Protein AF-A0A812NQX9-F1 (afdb_monomer)

Structure (mmCIF, N/CA/C/O backbone):
data_AF-A0A812NQX9-F1
#
_entry.id   AF-A0A812NQX9-F1
#
loop_
_atom_site.group_PDB
_atom_site.id
_atom_site.type_symbol
_atom_site.label_atom_id
_atom_site.label_alt_id
_atom_site.label_comp_id
_atom_site.label_asym_id
_atom_site.label_entity_id
_atom_site.label_seq_id
_atom_site.pdbx_PDB_ins_code
_atom_site.Cartn_x
_atom_site.Cartn_y
_atom_site.Cartn_z
_atom_site.occupancy
_atom_site.B_iso_or_equiv
_atom_site.auth_seq_id
_atom_site.auth_comp_id
_atom_site.auth_asym_id
_atom_site.auth_atom_id
_atom_site.pdbx_PDB_model_num
ATOM 1 N N . GLU A 1 1 ? 4.477 21.993 -9.330 1.00 73.00 1 GLU A N 1
ATOM 2 C CA . GLU A 1 1 ? 5.074 22.480 -8.064 1.00 73.00 1 GLU A CA 1
ATOM 3 C C . GLU A 1 1 ? 4.545 21.738 -6.841 1.00 73.00 1 GLU A C 1
ATOM 5 O O . GLU A 1 1 ? 5.346 21.119 -6.158 1.00 73.00 1 GLU A O 1
ATOM 10 N N . ILE A 1 2 ? 3.226 21.692 -6.609 1.00 87.44 2 ILE A N 1
ATOM 11 C CA . ILE A 1 2 ? 2.638 21.011 -5.433 1.00 87.44 2 ILE A CA 1
ATOM 12 C C . ILE A 1 2 ? 2.997 19.516 -5.366 1.00 87.44 2 ILE A C 1
ATOM 14 O O . ILE A 1 2 ? 3.496 19.064 -4.341 1.00 87.44 2 ILE A O 1
ATOM 18 N N . TYR A 1 3 ? 2.828 18.762 -6.463 1.00 85.88 3 TYR A N 1
ATOM 19 C CA . TYR A 1 3 ? 3.211 17.340 -6.508 1.00 85.88 3 TYR A CA 1
ATOM 20 C C . TYR A 1 3 ? 4.681 17.136 -6.122 1.00 85.88 3 TYR A C 1
ATOM 22 O O . TYR A 1 3 ? 4.983 16.338 -5.245 1.00 85.88 3 TYR A O 1
ATOM 30 N N . VAL A 1 4 ? 5.593 17.914 -6.711 1.00 89.88 4 VAL A N 1
ATOM 31 C CA . VAL A 1 4 ? 7.035 17.807 -6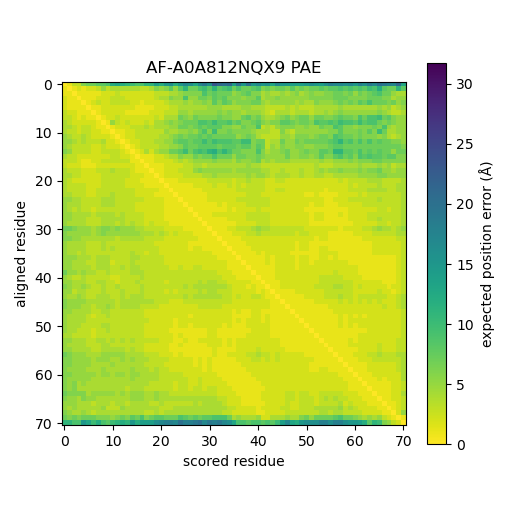.441 1.00 89.88 4 VAL A CA 1
ATOM 32 C C . VAL A 1 4 ? 7.372 18.178 -4.992 1.00 89.88 4 VAL A C 1
ATOM 34 O O . VAL A 1 4 ? 8.221 17.536 -4.386 1.00 89.88 4 VAL A O 1
ATOM 37 N N . GLY A 1 5 ? 6.692 19.172 -4.411 1.00 90.62 5 GLY A N 1
ATOM 38 C CA . GLY A 1 5 ? 6.883 19.551 -3.008 1.00 90.62 5 GLY A CA 1
ATOM 39 C C . GLY A 1 5 ? 6.331 18.533 -2.002 1.00 90.62 5 GLY A C 1
ATOM 40 O O . GLY A 1 5 ? 6.861 18.410 -0.900 1.00 90.62 5 GLY A O 1
ATOM 41 N N . MET A 1 6 ? 5.285 17.784 -2.365 1.00 92.50 6 MET A N 1
ATOM 42 C CA . MET A 1 6 ? 4.676 16.766 -1.499 1.00 92.50 6 MET A CA 1
ATOM 43 C C . MET A 1 6 ? 5.322 15.391 -1.652 1.00 92.50 6 MET A C 1
ATOM 45 O O . MET A 1 6 ? 5.718 14.787 -0.658 1.00 92.50 6 MET A O 1
ATOM 49 N N . GLN A 1 7 ? 5.443 14.924 -2.889 1.00 92.50 7 GLN A N 1
ATOM 50 C CA . GLN A 1 7 ? 5.978 13.623 -3.267 1.00 92.50 7 GLN A CA 1
ATOM 51 C C . GLN A 1 7 ? 7.486 13.723 -3.509 1.00 92.50 7 GLN A C 1
ATOM 53 O O . GLN A 1 7 ? 8.280 13.190 -2.743 1.00 92.50 7 GLN A O 1
ATOM 58 N N . GLY A 1 8 ? 7.873 14.441 -4.561 1.00 91.38 8 GLY A N 1
ATOM 59 C CA . GLY A 1 8 ? 9.232 14.534 -5.087 1.00 91.38 8 GLY A CA 1
ATOM 60 C C . GLY A 1 8 ? 9.236 14.443 -6.614 1.00 91.38 8 GLY A C 1
ATOM 61 O O . GLY A 1 8 ? 8.199 14.598 -7.261 1.00 91.38 8 GLY A O 1
ATOM 62 N N . ALA A 1 9 ? 10.411 14.253 -7.214 1.00 88.38 9 ALA A N 1
ATOM 63 C CA . ALA A 1 9 ? 10.587 14.390 -8.665 1.00 88.38 9 ALA A CA 1
ATOM 64 C C . ALA A 1 9 ? 9.865 13.315 -9.506 1.00 88.38 9 ALA A C 1
ATOM 66 O O . ALA A 1 9 ? 9.639 13.528 -10.695 1.00 88.38 9 ALA A O 1
ATOM 67 N N . SER A 1 10 ? 9.517 12.168 -8.917 1.00 86.56 10 SER A N 1
ATOM 68 C CA . SER A 1 10 ? 8.800 11.077 -9.587 1.00 86.56 10 SER A CA 1
ATOM 69 C C . SER A 1 10 ? 8.105 10.159 -8.575 1.00 86.56 10 SER A C 1
ATOM 71 O O . SER A 1 10 ? 8.316 10.286 -7.368 1.00 86.56 10 SER A O 1
ATOM 73 N N . GLU A 1 11 ? 7.334 9.181 -9.066 1.00 82.19 11 GLU A N 1
ATOM 74 C CA . GLU A 1 11 ? 6.703 8.122 -8.253 1.00 82.19 11 GLU A CA 1
ATOM 75 C C . GLU A 1 11 ? 7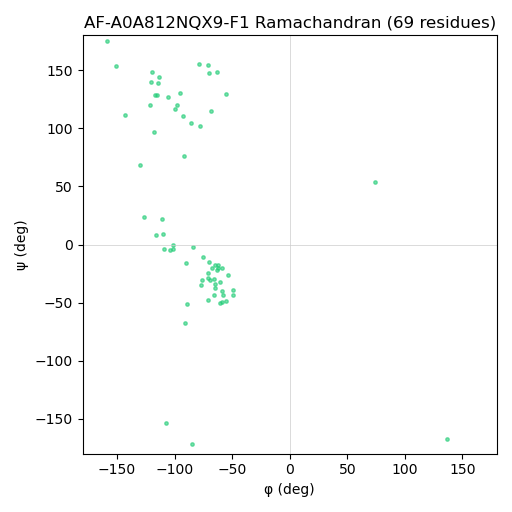.714 7.371 -7.363 1.00 82.19 11 GLU A C 1
ATOM 77 O O . GLU A 1 11 ? 7.366 6.886 -6.292 1.00 82.19 11 GLU A O 1
ATOM 82 N N . PHE A 1 12 ? 8.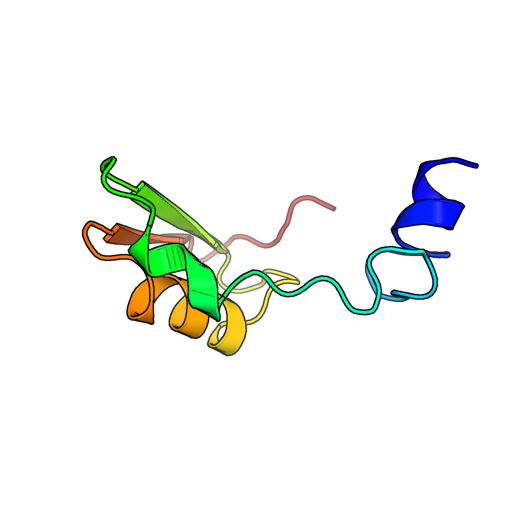985 7.331 -7.768 1.00 83.81 12 PHE A N 1
ATOM 83 C CA . PHE A 1 12 ? 10.045 6.581 -7.090 1.00 83.81 12 PHE A CA 1
ATOM 84 C C . PHE A 1 12 ? 10.961 7.455 -6.224 1.00 83.81 12 PHE A C 1
ATOM 86 O O . PHE A 1 12 ? 11.848 6.931 -5.552 1.00 83.81 12 PHE A O 1
ATOM 93 N N . VAL A 1 13 ? 10.770 8.778 -6.235 1.00 85.94 13 VAL A N 1
ATOM 94 C CA . VAL A 1 13 ? 11.592 9.731 -5.482 1.00 85.94 13 VAL A CA 1
ATOM 95 C C . VAL A 1 13 ? 10.706 10.450 -4.474 1.00 85.94 13 VAL A C 1
ATOM 97 O O . VAL A 1 13 ? 10.049 11.431 -4.808 1.00 85.94 13 VAL A O 1
ATOM 100 N N . PHE A 1 14 ? 10.716 9.963 -3.233 1.00 84.44 14 PHE A N 1
ATOM 101 C CA . PHE A 1 14 ? 9.978 10.543 -2.110 1.00 84.44 14 PHE A CA 1
ATOM 102 C C . PHE A 1 14 ? 10.851 11.548 -1.343 1.00 84.44 14 PHE A C 1
ATOM 104 O O . PHE A 1 14 ? 11.399 11.234 -0.289 1.00 84.44 14 PHE A O 1
ATOM 111 N N . SER A 1 15 ? 11.031 12.744 -1.903 1.00 88.62 15 SER A N 1
ATOM 112 C CA . SER A 1 15 ? 11.851 13.822 -1.323 1.00 88.62 15 SER A CA 1
ATOM 113 C C . SER A 1 15 ? 11.037 15.006 -0.793 1.00 88.62 15 SER A C 1
ATOM 115 O O . SER A 1 15 ? 11.614 15.963 -0.281 1.00 88.62 15 SER A O 1
ATOM 117 N N . GLY A 1 16 ? 9.717 14.985 -0.975 1.00 89.56 16 GLY A N 1
ATOM 118 C CA . GLY A 1 16 ? 8.810 16.018 -0.489 1.00 89.56 16 GLY A CA 1
ATOM 119 C C . GLY A 1 16 ? 8.372 15.806 0.962 1.00 89.56 16 GLY A C 1
ATOM 120 O O . GLY A 1 16 ? 8.852 14.916 1.666 1.00 89.56 16 GLY A O 1
ATOM 121 N N . VAL A 1 17 ? 7.414 16.617 1.416 1.00 93.88 17 VAL A N 1
ATOM 122 C CA . VAL A 1 17 ? 6.936 16.595 2.813 1.00 93.88 17 VAL A CA 1
ATOM 123 C C . VAL A 1 17 ? 6.300 15.264 3.243 1.00 93.88 17 VAL A C 1
ATOM 125 O O . VAL A 1 17 ? 6.186 15.004 4.438 1.00 93.88 17 VAL A O 1
ATOM 128 N N . LEU A 1 18 ? 5.911 14.400 2.298 1.00 92.44 18 LEU A N 1
ATOM 129 C CA . LEU A 1 18 ? 5.361 13.072 2.586 1.00 92.44 18 LEU A CA 1
ATOM 130 C C . LEU A 1 18 ? 6.431 11.993 2.824 1.00 92.44 18 LEU A C 1
ATOM 132 O O . LEU A 1 18 ? 6.070 10.868 3.156 1.00 92.44 18 LEU A O 1
ATOM 136 N N . GLY A 1 19 ? 7.731 12.301 2.715 1.00 91.62 19 GLY A N 1
ATOM 137 C CA . GLY A 1 19 ? 8.815 11.309 2.827 1.00 91.62 19 GLY A CA 1
ATOM 138 C C . GLY A 1 19 ? 8.868 10.533 4.154 1.00 91.62 19 GLY A C 1
ATOM 139 O O . GLY A 1 19 ? 9.419 9.436 4.209 1.00 91.62 19 GLY A O 1
ATOM 140 N N . HIS A 1 20 ? 8.257 11.065 5.217 1.00 91.62 20 HIS A N 1
ATOM 141 C CA . HIS A 1 20 ? 8.144 10.411 6.528 1.00 91.62 20 HIS A CA 1
ATOM 142 C C . HIS A 1 20 ? 6.698 10.088 6.930 1.00 91.62 20 HIS A C 1
ATOM 144 O O . HIS A 1 20 ? 6.441 9.705 8.072 1.00 91.62 20 HIS A O 1
ATOM 150 N N . PHE A 1 21 ? 5.737 10.259 6.023 1.00 93.50 21 PHE A N 1
ATOM 151 C CA . PHE A 1 21 ? 4.332 10.032 6.321 1.00 93.50 21 PHE A CA 1
ATOM 152 C C . PHE A 1 21 ? 4.063 8.538 6.548 1.00 93.50 21 PHE A C 1
ATOM 154 O O . PHE A 1 21 ? 4.182 7.723 5.636 1.00 93.50 21 PHE A O 1
ATOM 161 N N . ASN A 1 22 ? 3.680 8.171 7.773 1.00 95.50 22 ASN A N 1
ATOM 162 C CA . ASN A 1 22 ? 3.320 6.801 8.124 1.00 95.50 22 ASN A CA 1
ATOM 163 C C . ASN A 1 22 ? 2.163 6.784 9.128 1.00 95.50 22 ASN A C 1
ATOM 165 O O . ASN A 1 22 ? 2.331 7.144 10.291 1.00 95.50 22 ASN A O 1
ATOM 169 N N . TYR A 1 23 ? 1.002 6.316 8.675 1.00 96.56 23 TYR A N 1
ATOM 170 C CA . TYR A 1 23 ? -0.204 6.158 9.493 1.00 96.56 23 TYR A CA 1
ATOM 171 C C . TYR A 1 23 ? -0.568 4.694 9.762 1.00 96.56 23 TYR A C 1
ATOM 173 O O . TYR A 1 23 ? -1.613 4.423 10.348 1.00 96.56 23 TYR A O 1
ATOM 181 N N . THR A 1 24 ? 0.310 3.746 9.413 1.00 97.25 24 THR A N 1
A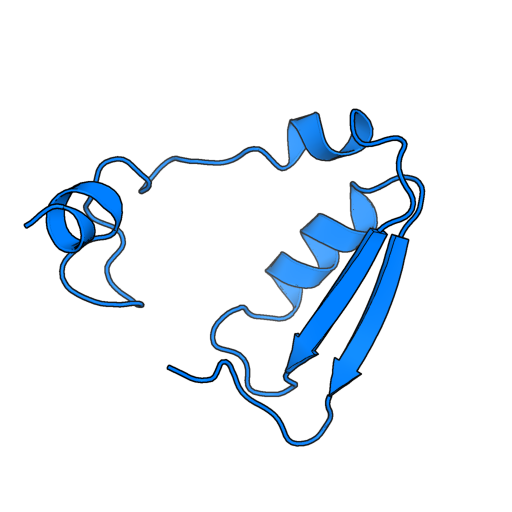TOM 182 C CA . THR A 1 24 ? 0.107 2.311 9.684 1.00 97.25 24 THR A CA 1
ATOM 183 C C . THR A 1 24 ? -0.300 2.025 11.139 1.00 97.25 24 THR A C 1
ATOM 185 O O . THR A 1 24 ? -1.257 1.276 11.328 1.00 97.25 24 THR A O 1
ATOM 188 N N . PRO A 1 25 ? 0.322 2.647 12.171 1.00 97.62 25 PRO A N 1
ATOM 189 C CA . PRO A 1 25 ? -0.050 2.398 13.567 1.00 97.62 25 PRO A CA 1
ATOM 190 C C . PRO A 1 25 ? -1.487 2.792 13.924 1.00 97.62 25 PRO A C 1
ATOM 192 O O . PRO A 1 25 ? -2.010 2.306 14.918 1.00 97.62 25 PRO A O 1
ATOM 195 N N . ARG A 1 26 ? -2.124 3.660 13.130 1.00 98.12 26 ARG A N 1
ATOM 196 C CA . ARG A 1 26 ? -3.471 4.199 13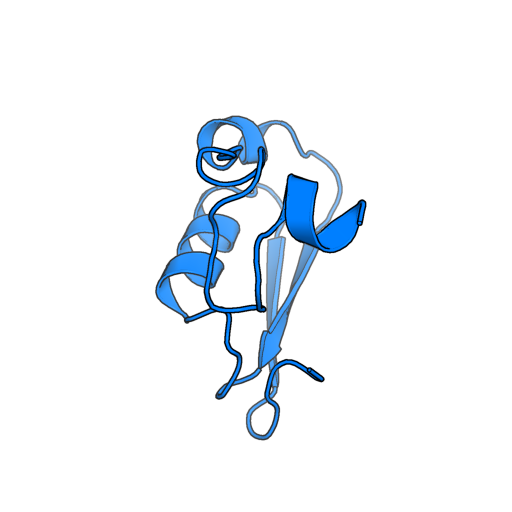.366 1.00 98.12 26 ARG A CA 1
ATOM 197 C C . ARG A 1 26 ? -4.556 3.528 12.525 1.00 98.12 26 ARG A C 1
ATOM 199 O O . ARG A 1 26 ? -5.721 3.868 12.661 1.00 98.12 26 ARG A O 1
ATOM 206 N N . LEU A 1 27 ? -4.212 2.561 11.670 1.00 98.19 27 LEU A N 1
ATOM 207 C CA . LEU A 1 27 ? -5.202 1.900 10.802 1.00 98.19 27 LEU A CA 1
ATOM 208 C C . LEU A 1 27 ? -6.272 1.125 11.583 1.00 98.19 27 LEU A C 1
ATOM 210 O O . LEU A 1 27 ? -7.373 0.937 11.073 1.00 98.19 27 LEU A O 1
ATOM 214 N N . HIS A 1 28 ? -5.979 0.744 12.828 1.00 97.81 28 HIS A N 1
ATOM 215 C CA . HIS A 1 28 ? -6.940 0.117 13.731 1.00 97.81 28 HIS A CA 1
ATOM 216 C C . HIS A 1 28 ? -8.109 1.042 14.118 1.00 97.81 28 HIS A C 1
ATOM 218 O O . HIS A 1 28 ? -9.132 0.549 14.575 1.00 97.81 28 HIS A O 1
ATOM 224 N N . GLU A 1 29 ? -7.974 2.361 13.926 1.00 98.44 29 GLU A N 1
ATOM 225 C CA . GLU A 1 29 ? -9.031 3.353 14.178 1.00 98.44 29 GLU A CA 1
ATOM 226 C C . GLU A 1 29 ? -10.126 3.338 13.089 1.00 98.44 29 GLU A C 1
ATOM 228 O O . GLU A 1 29 ? -11.161 3.982 13.244 1.00 98.44 29 GLU A O 1
ATOM 233 N N . ILE A 1 30 ? -9.916 2.637 11.967 1.00 98.31 30 ILE A N 1
ATOM 234 C CA . ILE A 1 30 ? -10.882 2.563 10.864 1.00 98.31 30 ILE A CA 1
ATOM 235 C C . ILE A 1 30 ? -11.893 1.446 11.141 1.00 98.31 30 ILE A C 1
ATOM 237 O O . ILE A 1 30 ? -11.593 0.269 10.956 1.00 98.31 30 ILE A O 1
ATOM 241 N N . GLU A 1 31 ? -13.111 1.820 11.530 1.00 97.62 31 GLU A N 1
ATOM 242 C CA . GLU A 1 31 ? -14.197 0.874 11.840 1.00 97.62 31 GLU A CA 1
ATOM 243 C C . GLU A 1 31 ? -15.072 0.519 10.623 1.00 97.62 31 GLU A C 1
ATOM 245 O O . GLU A 1 31 ? -15.816 -0.462 10.633 1.00 97.62 31 GLU A O 1
ATOM 250 N N . ASN A 1 32 ? -14.997 1.296 9.541 1.00 98.31 32 ASN A N 1
ATOM 251 C CA . ASN A 1 32 ? -15.751 1.025 8.319 1.00 98.31 32 ASN A CA 1
ATOM 252 C C . ASN A 1 32 ? -15.209 -0.227 7.593 1.00 98.31 32 ASN A C 1
ATOM 254 O O . ASN A 1 32 ? -13.998 -0.447 7.580 1.00 98.31 32 ASN A O 1
ATOM 258 N N . PRO A 1 33 ? -16.062 -1.008 6.902 1.00 98.44 33 PRO A N 1
ATOM 259 C CA . PRO A 1 33 ? -15.614 -2.058 5.987 1.00 98.44 33 PRO A CA 1
ATOM 260 C C . PRO A 1 33 ? -14.659 -1.523 4.907 1.00 98.44 33 PRO A C 1
ATOM 262 O O . PRO A 1 33 ? -14.989 -0.562 4.209 1.00 98.44 33 PRO A O 1
ATOM 265 N N . VAL A 1 34 ? -13.501 -2.169 4.728 1.00 98.50 34 VAL A N 1
ATOM 266 C CA . VAL A 1 34 ? -12.475 -1.773 3.750 1.00 98.50 34 VAL A CA 1
ATOM 267 C C . VAL A 1 34 ? -12.268 -2.856 2.693 1.00 98.50 34 VAL A C 1
ATOM 269 O O . VAL A 1 34 ? -11.981 -4.011 3.007 1.00 98.50 34 VAL A O 1
ATOM 272 N N . LEU A 1 35 ? -12.330 -2.469 1.418 1.00 98.31 35 LEU A N 1
ATOM 273 C CA . LEU A 1 35 ? -11.830 -3.281 0.311 1.00 98.31 35 LEU A CA 1
ATOM 274 C C . LEU A 1 35 ? -10.449 -2.775 -0.107 1.00 98.31 35 LEU A C 1
ATOM 276 O O . LEU A 1 35 ? -10.312 -1.659 -0.600 1.00 98.31 35 LEU A O 1
ATOM 280 N N . LEU A 1 36 ? -9.435 -3.619 0.044 1.00 97.50 36 LEU A N 1
ATOM 281 C CA . LEU A 1 36 ? -8.085 -3.363 -0.427 1.00 97.50 36 LEU A CA 1
ATOM 282 C C . LEU A 1 36 ? -7.863 -4.047 -1.779 1.00 97.50 36 LEU A C 1
ATOM 284 O O . LEU A 1 36 ? -7.944 -5.272 -1.891 1.00 97.50 36 LEU A O 1
ATOM 288 N N . THR A 1 37 ? -7.544 -3.266 -2.808 1.00 97.25 37 THR A N 1
ATOM 289 C CA . THR A 1 37 ? -7.254 -3.765 -4.160 1.00 97.25 37 THR A CA 1
ATOM 290 C C . THR A 1 37 ? -5.802 -3.510 -4.530 1.00 97.25 37 THR A C 1
ATOM 292 O O . THR A 1 37 ? -5.298 -2.423 -4.263 1.00 97.25 37 THR A O 1
ATOM 295 N N . HIS A 1 38 ? -5.138 -4.465 -5.181 1.00 97.19 38 HIS A N 1
ATOM 296 C CA . HIS A 1 38 ? -3.787 -4.239 -5.702 1.00 97.19 38 HIS A CA 1
ATOM 297 C C . HIS A 1 38 ? -3.481 -5.081 -6.943 1.00 97.19 38 HIS A C 1
ATOM 299 O O . HIS A 1 38 ? -4.043 -6.165 -7.138 1.00 97.19 38 HIS A O 1
ATOM 305 N N . GLY A 1 39 ? -2.569 -4.592 -7.784 1.00 97.06 39 GLY A N 1
ATOM 306 C CA . GLY A 1 39 ? -2.024 -5.356 -8.903 1.00 97.06 39 GLY A CA 1
ATOM 307 C C . GLY A 1 39 ? -0.946 -6.356 -8.471 1.00 97.06 39 GLY A C 1
ATOM 308 O O . GLY A 1 39 ? -0.255 -6.170 -7.467 1.00 97.06 39 GLY A O 1
ATOM 309 N N . ARG A 1 40 ? -0.751 -7.422 -9.256 1.00 95.88 40 ARG A N 1
ATOM 310 C CA . ARG A 1 40 ? 0.410 -8.320 -9.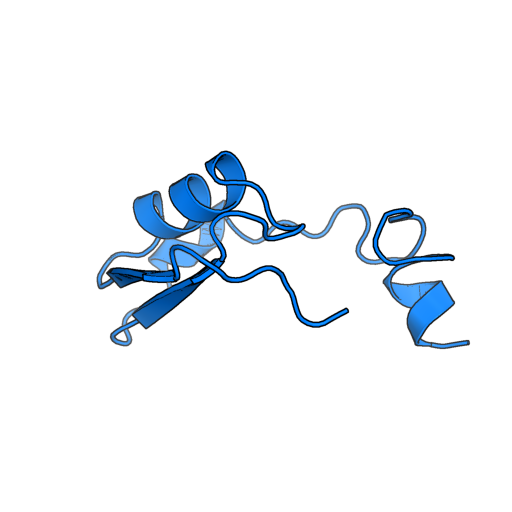100 1.00 95.88 40 ARG A CA 1
ATOM 311 C C . ARG A 1 40 ? 1.736 -7.609 -9.391 1.00 95.88 40 ARG A C 1
ATOM 313 O O . ARG A 1 40 ? 2.750 -7.940 -8.779 1.00 95.88 40 ARG A O 1
ATOM 320 N N . TYR A 1 41 ? 1.722 -6.669 -10.333 1.00 95.25 41 TYR A N 1
ATOM 321 C CA . TYR A 1 41 ? 2.891 -5.938 -10.829 1.00 95.25 41 TYR A CA 1
ATOM 322 C C . TYR A 1 41 ? 2.861 -4.460 -10.416 1.00 95.25 41 TYR A C 1
ATOM 324 O O . TYR A 1 41 ? 3.458 -3.620 -11.079 1.00 95.25 41 TYR A O 1
ATOM 332 N N . ASP A 1 42 ? 2.120 -4.145 -9.354 1.00 95.56 42 ASP A N 1
ATOM 333 C CA . ASP A 1 42 ? 1.973 -2.794 -8.818 1.00 95.56 42 ASP A CA 1
ATOM 334 C C . ASP A 1 42 ? 3.318 -2.249 -8.304 1.00 95.56 42 ASP A C 1
ATOM 336 O O . ASP A 1 42 ? 4.177 -3.005 -7.823 1.00 95.56 42 ASP A O 1
ATOM 340 N N . THR A 1 43 ? 3.497 -0.933 -8.401 1.00 93.25 43 THR A N 1
ATOM 341 C CA . THR A 1 43 ? 4.634 -0.224 -7.802 1.00 93.25 43 THR A CA 1
ATOM 342 C C . THR A 1 43 ? 4.552 -0.297 -6.277 1.00 93.25 43 THR A C 1
ATOM 344 O O . THR A 1 43 ? 5.585 -0.412 -5.609 1.00 93.25 43 THR A O 1
ATOM 347 N N . MET A 1 44 ? 3.338 -0.387 -5.718 1.00 93.00 44 MET A N 1
ATOM 348 C CA . MET A 1 44 ? 3.127 -0.722 -4.313 1.00 93.00 44 MET A CA 1
ATOM 349 C C . MET A 1 44 ? 3.279 -2.231 -4.065 1.00 93.00 44 MET A C 1
ATOM 351 O O . MET A 1 44 ? 2.405 -3.053 -4.344 1.00 93.00 44 MET A O 1
ATOM 355 N N . ARG A 1 45 ? 4.436 -2.608 -3.516 1.00 92.44 45 ARG A N 1
ATOM 356 C CA . ARG A 1 45 ? 4.863 -4.009 -3.383 1.00 92.44 45 ARG A CA 1
ATOM 357 C C . ARG A 1 45 ? 4.051 -4.787 -2.330 1.00 92.44 45 ARG A C 1
ATOM 359 O O . ARG A 1 45 ? 3.607 -4.195 -1.342 1.00 92.44 45 ARG A O 1
ATOM 366 N N . PRO A 1 46 ? 3.954 -6.130 -2.454 1.00 93.62 46 PRO A N 1
ATOM 367 C CA . PRO A 1 46 ? 3.174 -6.971 -1.538 1.00 93.62 46 PRO A CA 1
ATOM 368 C C . PRO A 1 46 ? 3.410 -6.743 -0.033 1.00 93.62 46 PRO A C 1
ATOM 370 O O . PRO A 1 46 ? 2.424 -6.702 0.695 1.00 93.62 46 PRO A O 1
ATOM 373 N N . PRO A 1 47 ? 4.644 -6.505 0.468 1.00 95.88 47 PRO A N 1
ATOM 374 C CA . PRO A 1 47 ? 4.852 -6.261 1.898 1.00 95.88 47 PRO A CA 1
ATOM 375 C C . PRO A 1 47 ? 4.105 -5.038 2.450 1.00 95.88 47 PRO A C 1
ATOM 377 O O . PRO A 1 47 ? 3.680 -5.063 3.604 1.00 95.88 47 PRO A O 1
ATOM 380 N N . VAL A 1 48 ? 3.926 -3.990 1.635 1.00 95.81 48 VAL A N 1
ATOM 381 C CA . VAL A 1 48 ? 3.176 -2.780 2.015 1.00 95.81 48 VAL A CA 1
ATOM 382 C C . VAL A 1 48 ? 1.690 -3.106 2.107 1.00 95.81 48 VAL A C 1
ATOM 384 O O . VAL A 1 48 ? 1.049 -2.830 3.117 1.00 95.81 48 VAL A O 1
ATOM 387 N N . VAL A 1 49 ? 1.162 -3.786 1.090 1.00 97.00 49 VAL A N 1
ATOM 388 C CA . VAL A 1 49 ? -0.225 -4.262 1.059 1.00 97.00 49 VAL A CA 1
ATOM 389 C C . VAL A 1 49 ? -0.533 -5.176 2.249 1.00 97.00 49 VAL A C 1
ATOM 391 O O . VAL A 1 49 ? -1.571 -5.035 2.895 1.00 97.00 49 VAL A O 1
ATOM 394 N N . ASP A 1 50 ? 0.375 -6.092 2.580 1.00 96.75 50 ASP A N 1
ATOM 395 C CA . ASP A 1 50 ? 0.198 -6.995 3.714 1.00 96.75 50 ASP A CA 1
ATOM 396 C C . ASP A 1 50 ? 0.284 -6.257 5.057 1.00 96.75 50 ASP A C 1
ATOM 398 O O . ASP A 1 50 ? -0.378 -6.655 6.014 1.00 96.75 50 ASP A O 1
ATOM 402 N N . ALA A 1 51 ? 1.061 -5.172 5.147 1.00 97.50 51 ALA A N 1
ATOM 403 C CA . ALA A 1 51 ? 1.062 -4.310 6.325 1.00 97.50 51 ALA A CA 1
ATOM 404 C C . ALA A 1 51 ? -0.291 -3.608 6.505 1.00 97.50 51 ALA A C 1
ATOM 406 O O . ALA A 1 51 ? -0.811 -3.609 7.618 1.00 97.50 51 ALA A O 1
ATOM 407 N N . LEU A 1 52 ? -0.895 -3.090 5.431 1.00 97.94 52 LEU A N 1
ATOM 408 C CA . LEU A 1 52 ? -2.243 -2.515 5.486 1.00 97.94 52 LEU A CA 1
ATOM 409 C C . LEU A 1 52 ? -3.271 -3.563 5.929 1.00 97.94 52 LEU A C 1
ATOM 411 O O . LEU A 1 52 ? -4.006 -3.341 6.886 1.00 97.94 52 LEU A O 1
ATOM 415 N N . TYR A 1 53 ? -3.266 -4.736 5.289 1.00 97.94 53 TYR A N 1
ATOM 416 C CA . TYR A 1 53 ? -4.202 -5.820 5.597 1.00 97.94 53 TYR A CA 1
ATOM 417 C C . TYR A 1 53 ? -4.116 -6.281 7.061 1.00 97.94 53 TYR A C 1
ATOM 419 O O . TYR A 1 53 ? -5.139 -6.529 7.684 1.00 97.94 53 TYR A O 1
ATOM 427 N N . ARG A 1 54 ? -2.909 -6.369 7.638 1.00 97.88 54 ARG A N 1
ATOM 428 C CA . ARG A 1 54 ? -2.726 -6.787 9.040 1.00 97.88 54 ARG A CA 1
ATOM 429 C C . ARG A 1 54 ? -3.190 -5.759 10.073 1.00 97.88 54 ARG A C 1
ATOM 431 O O . ARG A 1 54 ? -3.437 -6.150 11.207 1.00 97.88 54 ARG A O 1
ATOM 438 N N . ASN A 1 55 ? -3.241 -4.474 9.721 1.00 98.19 55 ASN A N 1
ATOM 439 C CA . ASN A 1 55 ? -3.553 -3.398 10.668 1.00 98.19 55 ASN A CA 1
ATOM 440 C 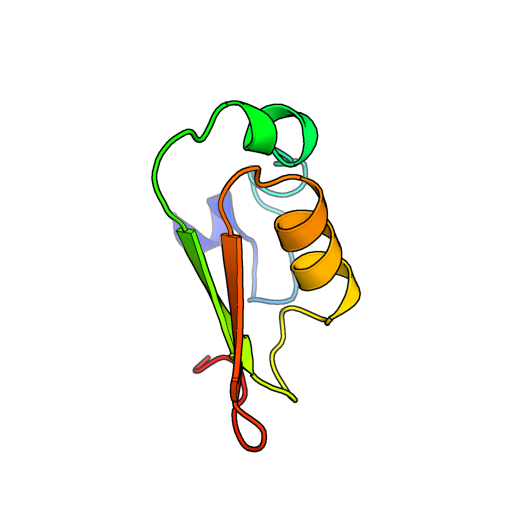C . ASN A 1 55 ? -4.986 -2.852 10.523 1.00 98.19 55 ASN A C 1
ATOM 442 O O . ASN A 1 55 ? -5.384 -2.007 11.318 1.00 98.19 55 ASN A O 1
ATOM 446 N N . LEU A 1 56 ? -5.755 -3.317 9.534 1.00 98.31 56 LEU A N 1
ATOM 447 C CA . LEU A 1 56 ? -7.164 -2.961 9.353 1.00 98.31 56 LEU A CA 1
ATOM 448 C C . LEU A 1 56 ? -8.071 -4.025 10.000 1.00 98.31 56 LEU A C 1
ATOM 450 O O . LEU A 1 56 ? -7.893 -5.211 9.717 1.00 98.31 56 LEU A O 1
ATOM 454 N N . PRO A 1 57 ? -9.065 -3.644 10.824 1.00 97.81 57 PRO A N 1
ATOM 455 C CA . PRO A 1 57 ? -9.886 -4.609 11.563 1.00 97.81 57 PRO A CA 1
ATOM 456 C C . PRO A 1 57 ? -10.941 -5.315 10.695 1.00 97.81 57 PRO A C 1
ATOM 458 O O . PRO A 1 57 ? -11.289 -6.467 10.955 1.00 97.81 57 PRO A O 1
ATOM 461 N N . HIS A 1 58 ? -11.449 -4.652 9.651 1.00 97.88 58 HIS A N 1
ATOM 462 C CA . HIS A 1 58 ? -12.558 -5.139 8.820 1.00 97.88 58 HIS A CA 1
ATOM 463 C C . HIS A 1 58 ? -12.219 -5.052 7.328 1.00 97.88 58 HIS A C 1
ATOM 465 O O . HIS A 1 58 ? -12.778 -4.236 6.594 1.00 97.88 58 HIS A O 1
ATOM 471 N N . VAL A 1 59 ? -11.262 -5.873 6.881 1.00 98.38 59 VAL A N 1
ATOM 472 C CA . VAL A 1 59 ? -10.665 -5.760 5.543 1.00 98.38 59 VAL A CA 1
ATOM 473 C C . VAL A 1 59 ? -10.832 -7.011 4.680 1.00 98.38 59 VAL A C 1
ATOM 475 O O . VAL A 1 59 ? -10.620 -8.139 5.123 1.00 98.38 59 VAL A O 1
ATOM 478 N N . TRP A 1 60 ? -11.119 -6.792 3.396 1.00 98.38 60 TRP A N 1
ATOM 479 C CA . TRP A 1 60 ? -10.995 -7.787 2.330 1.00 98.38 60 TRP A CA 1
ATOM 480 C C . TRP A 1 60 ? -9.893 -7.379 1.364 1.00 98.38 60 TRP A C 1
ATOM 482 O O . TRP A 1 60 ? -9.724 -6.197 1.073 1.00 98.38 60 TRP A O 1
ATOM 492 N N . LYS A 1 61 ? -9.159 -8.358 0.830 1.00 97.19 61 LYS A N 1
ATOM 493 C CA . LYS A 1 61 ? -8.098 -8.130 -0.156 1.00 97.19 61 LYS A CA 1
ATOM 494 C C . LYS A 1 61 ? -8.462 -8.763 -1.496 1.00 97.19 61 LYS A C 1
ATOM 496 O O . LYS A 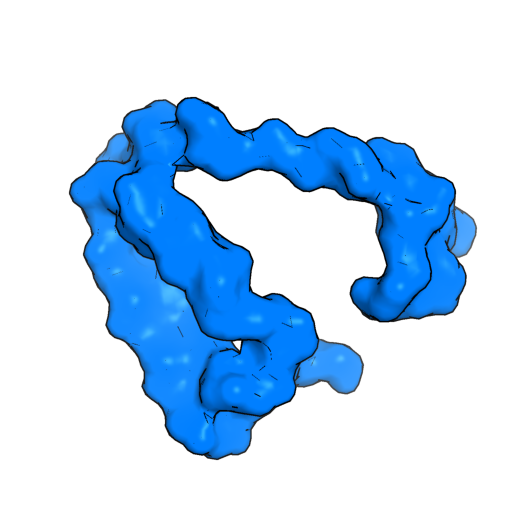1 61 ? -8.764 -9.951 -1.548 1.00 97.19 61 LYS A O 1
ATOM 501 N N . SER A 1 62 ? -8.371 -7.985 -2.572 1.00 97.56 62 SER A N 1
ATOM 502 C CA . SER A 1 62 ? -8.540 -8.442 -3.953 1.00 97.56 62 SER A CA 1
ATOM 503 C C . SER A 1 62 ? -7.283 -8.144 -4.771 1.00 97.56 62 SER A C 1
ATOM 505 O O . SER A 1 62 ? -6.864 -6.992 -4.897 1.00 97.56 62 SER A O 1
ATOM 507 N N . MET A 1 63 ? -6.664 -9.191 -5.316 1.00 97.50 63 MET A N 1
ATOM 508 C CA . MET A 1 63 ? -5.453 -9.087 -6.130 1.00 97.50 63 MET A CA 1
ATOM 509 C C . MET A 1 63 ? -5.788 -9.293 -7.604 1.00 97.50 63 MET A C 1
ATOM 511 O O . MET A 1 63 ? -6.381 -10.304 -7.982 1.00 97.50 63 MET A O 1
ATOM 515 N N . MET A 1 64 ? -5.367 -8.351 -8.445 1.00 97.56 64 MET A N 1
ATOM 516 C CA . MET A 1 64 ? -5.543 -8.412 -9.892 1.00 97.56 64 MET A CA 1
ATOM 517 C C . MET A 1 64 ? -4.309 -9.061 -10.546 1.00 97.56 64 MET A C 1
ATOM 519 O O . MET A 1 64 ? -3.236 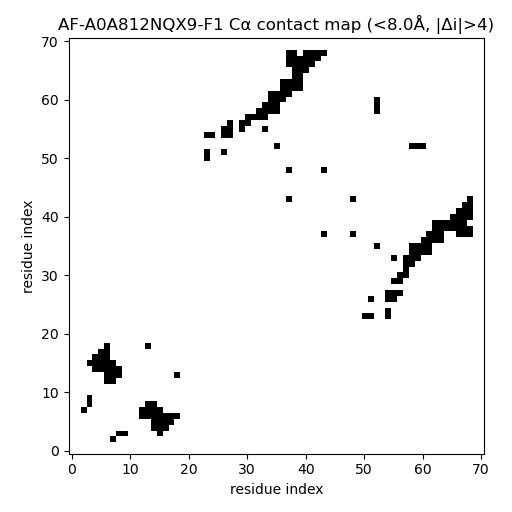-8.445 -10.591 1.00 97.56 64 MET A O 1
ATOM 523 N N . PRO A 1 65 ? -4.419 -10.289 -11.095 1.00 97.25 65 PRO A N 1
ATOM 524 C CA . PRO A 1 65 ? -3.255 -11.109 -11.455 1.00 97.25 65 PRO A CA 1
ATOM 525 C C . PRO A 1 65 ? -2.452 -10.589 -12.651 1.00 97.25 65 PRO A C 1
ATOM 527 O O . PRO A 1 65 ? -1.328 -11.040 -12.870 1.00 97.25 65 PRO A O 1
ATOM 530 N N . ARG A 1 66 ? -3.026 -9.669 -13.434 1.00 97.06 66 ARG A N 1
ATOM 531 C CA . ARG A 1 66 ? -2.452 -9.128 -14.676 1.00 97.06 66 ARG A CA 1
ATOM 532 C C . ARG A 1 66 ? -2.386 -7.595 -14.686 1.00 97.06 66 ARG A C 1
ATOM 534 O O . ARG A 1 66 ? -2.368 -7.010 -15.761 1.00 97.06 66 ARG A O 1
ATOM 541 N N . SER A 1 67 ? -2.359 -6.961 -13.512 1.00 96.69 67 SER A N 1
ATOM 542 C CA . SER A 1 67 ? -2.385 -5.495 -13.386 1.00 96.69 67 SER A CA 1
ATOM 543 C C . SER A 1 67 ? -1.147 -4.940 -12.678 1.00 96.69 67 SER A C 1
ATOM 545 O O . SER A 1 67 ? -0.580 -5.605 -11.804 1.00 96.69 67 SER A O 1
ATOM 547 N N . GLY A 1 68 ? -0.760 -3.722 -13.071 1.00 94.06 68 GLY A N 1
ATOM 548 C CA . GLY A 1 68 ? 0.147 -2.820 -12.350 1.00 94.06 68 GLY A CA 1
ATOM 549 C C . GLY A 1 68 ? -0.622 -1.636 -11.746 1.00 94.06 68 GLY A C 1
ATOM 550 O O . GLY A 1 68 ? -1.817 -1.773 -11.498 1.00 94.06 68 GLY A O 1
ATOM 551 N N . HIS A 1 69 ? 0.047 -0.498 -11.537 1.00 92.44 69 HIS A N 1
ATOM 552 C CA . HIS A 1 69 ? -0.521 0.653 -10.819 1.00 92.44 69 HIS A CA 1
ATOM 553 C C . HIS A 1 69 ? -1.519 1.508 -11.627 1.00 92.44 69 HIS A C 1
ATOM 555 O O . HIS A 1 69 ? -2.502 1.977 -11.067 1.00 92.44 69 HIS A O 1
ATOM 561 N N . CYS A 1 70 ? -1.300 1.664 -12.938 1.00 86.50 70 CYS A N 1
ATOM 562 C CA . CYS A 1 70 ? -1.832 2.764 -13.769 1.00 86.50 70 CYS A CA 1
ATOM 563 C C . CYS A 1 70 ? -1.109 4.102 -13.525 1.00 86.50 70 CYS A C 1
ATOM 565 O O . CYS A 1 70 ? -1.747 5.111 -13.226 1.00 86.50 70 CYS A O 1
ATOM 567 N N . SER A 1 71 ? 0.221 4.077 -13.651 1.00 65.88 71 SER A N 1
ATOM 568 C CA . SER A 1 71 ? 1.091 5.261 -13.673 1.00 65.88 71 SER A CA 1
ATOM 569 C C . SER A 1 71 ? 0.985 6.041 -14.983 1.00 65.88 71 SER A C 1
ATOM 571 O O . SER A 1 71 ? 0.842 5.384 -16.043 1.00 65.88 71 SER A O 1
#

Solvent-accessible surface area (backbone atoms only — not comparable to full-atom values): 4374 Å² total; per-residue (Å²): 109,68,62,41,53,36,41,18,92,43,100,88,36,64,74,17,77,50,58,78,70,76,61,67,92,54,35,62,74,47,82,63,83,39,81,47,74,47,32,69,63,23,82,73,45,67,73,60,56,50,52,53,58,74,34,35,79,44,65,47,81,46,75,39,86,88,31,48,74,84,129

Foldseek 3Di:
DVCCQQQNDDPPGRPHPCVPPDCLQVLCVDPDADEAEAEPAEPCDPVNSVSSVVSHPHYDYDYDDHDYDPD

InterPro domains:
  IPR029058 Alpha/Beta hydrolase fold [G3DSA:3.40.50.1820] (1-71)
  IPR029058 Alpha/Beta hydrolase fold [SSF53474] (8-70)

Secondary structure (DSSP, 8-state):
-HHHHHT-SBTTB--STTTT---GGGGGG--S-EEEEEETT-SS-HHHHHHHHHH-SSEEEEEETT-----

pLDDT: mean 93.78, std 5.95, range [65.88, 98.5]

Organism: Symbiodinium pilosum (NCBI:txid2952)

Sequence (71 aa):
EIYVGMQGASEFVFSGVLGHFNYTPRLHEIENPVLLTHGRYDTMRPPVVDALYRNLPHVWKSMMPRSGHCS

Nearest PDB structures (foldseek):
  3nwo-assembly1_A  TM=9.470E-01  e=5.364E-04  Mycolicibacterium smegmatis MC2 155
  7a6g-assembly1_A  TM=9.824E-01  e=1.599E-03  Pseudomonas syringae pv. tomato
  3wmr-assembly3_C  TM=9.624E-01  e=5.465E-03  Streptomyces halstedii
  7z2x-assembly1_B  TM=6.951E-01  e=1.448E-01  Lentilactobacillus buchneri
  7z2v-assembly1_B  TM=7.094E-01  e=2.181E-01  Lentilactobacillus buchneri

Mean predicted aligned error: 3.41 Å

Radius of gyration: 13.94 Å; Cα contacts (8 Å, |Δi|>4): 94; chains: 1; bounding box: 28×34×29 Å